Protein AF-A0A1T2XHV3-F1 (afdb_monomer_lite)

Sequence (142 aa):
MSKNKQLVIMFLISVPFSIMNFTAYLMGNMPSLLQALSSILFMIIWFVFGCMRYQKQKEYMLLSTVFWFVGALLLASGYYFNIAEISIPAVLIWPGPAYGIRYFLETPSEITLALILVMICYGCSTAGVIVGKLFAVIRKRL

Radius of gyration: 15.65 Å; chains: 1; bounding box: 36×23×55 Å

pLDDT: mean 94.68, std 4.02, range [73.69, 98.5]

Organism: NCBI:txid1324314

Secondary structure (DSSP, 8-state):
--HHHHHHHHHHHHHHHHHHHHHHHHTTPPPPHHHHHHHHHHHHHHHHHHHHTGGGHHHHHHHHHHHHHHHHHHHHHHHHTT-HHHHHHHHHHTTGGGGGGHHHH---SSHHHHHHHHHHHHHHHHHHHHHHHHHHHHHTT-

Foldseek 3Di:
DDLVVVVVVLQVLLQVLLVQQVVCLVVQHQDDPVNLVQLVVSLVVLLQVLLVCLVVNVSQLVSLCVVLVVLLVLCVCCVVVVPCVSNVVSCSRAQSSNVNVCNVVVDGSDSVSSNVSSVSSSVSNNNSSVVSVVVVVVVVVD

Structure (mmCIF, N/CA/C/O backbone):
data_AF-A0A1T2XHV3-F1
#
_entry.id   AF-A0A1T2XHV3-F1
#
loop_
_atom_site.group_PDB
_atom_site.id
_atom_site.type_symbol
_atom_site.label_atom_id
_atom_site.label_alt_id
_atom_site.label_comp_id
_atom_site.label_asym_id
_atom_site.label_entity_id
_atom_site.label_seq_id
_atom_site.pdbx_PDB_ins_code
_atom_site.Cartn_x
_atom_site.Cartn_y
_atom_site.Cartn_z
_atom_site.occupancy
_atom_site.B_iso_or_equiv
_atom_site.auth_seq_id
_atom_site.auth_comp_id
_atom_site.auth_asym_id
_atom_site.auth_atom_id
_atom_site.pdbx_PDB_model_num
ATOM 1 N N . MET A 1 1 ? -16.153 8.864 9.613 1.00 78.19 1 MET A N 1
ATOM 2 C CA . MET A 1 1 ? -15.649 9.019 8.233 1.00 78.19 1 MET A CA 1
ATOM 3 C C . MET A 1 1 ? -16.399 8.054 7.334 1.00 78.19 1 MET A C 1
ATOM 5 O O . MET A 1 1 ? -16.617 6.932 7.774 1.00 78.19 1 MET A O 1
ATOM 9 N N . SER A 1 2 ? -16.854 8.498 6.162 1.00 88.81 2 SER A N 1
ATOM 10 C CA . SER A 1 2 ? -17.517 7.628 5.183 1.00 88.81 2 SER A CA 1
ATOM 11 C C . SER A 1 2 ? -16.500 6.747 4.449 1.00 88.81 2 SER A C 1
ATOM 13 O O . SER A 1 2 ? -15.327 7.118 4.354 1.00 88.81 2 SER A O 1
ATOM 15 N N . LYS A 1 3 ? -16.961 5.618 3.892 1.00 87.19 3 LYS A N 1
ATOM 16 C CA . LYS A 1 3 ? -16.150 4.689 3.082 1.00 87.19 3 LYS A CA 1
ATOM 17 C C . LYS A 1 3 ? -15.375 5.406 1.972 1.00 87.19 3 LYS A C 1
ATOM 19 O O . LYS A 1 3 ? -14.171 5.225 1.850 1.00 87.19 3 LYS A O 1
ATOM 24 N N . ASN A 1 4 ? -16.040 6.304 1.242 1.00 90.12 4 ASN A N 1
ATOM 25 C CA . ASN A 1 4 ? -15.430 7.046 0.131 1.00 90.12 4 ASN A CA 1
ATOM 26 C C . ASN A 1 4 ? -14.269 7.929 0.598 1.00 90.12 4 ASN A C 1
ATOM 28 O O . ASN A 1 4 ? -13.206 7.918 -0.008 1.00 90.12 4 ASN A O 1
ATOM 32 N N . LYS A 1 5 ? -14.432 8.637 1.725 1.00 91.94 5 LYS A N 1
ATOM 33 C CA . LYS A 1 5 ? -13.345 9.437 2.311 1.00 91.94 5 LYS A CA 1
ATOM 34 C C . LYS A 1 5 ? -12.161 8.558 2.723 1.00 91.94 5 LYS A C 1
ATOM 36 O O . LYS A 1 5 ? -11.022 8.992 2.616 1.00 91.94 5 LYS A O 1
ATOM 41 N N . GLN A 1 6 ? -12.418 7.327 3.171 1.00 92.25 6 GLN A N 1
ATOM 42 C CA . GLN A 1 6 ? -11.358 6.379 3.513 1.00 92.25 6 GLN A CA 1
ATOM 43 C C . GLN A 1 6 ? -10.560 5.949 2.294 1.00 92.25 6 GLN A C 1
ATOM 45 O O . GLN A 1 6 ? -9.338 6.010 2.338 1.00 92.25 6 GLN A O 1
ATOM 50 N N . LEU A 1 7 ? -11.250 5.560 1.223 1.00 91.62 7 LEU A N 1
ATOM 51 C CA . LEU A 1 7 ? -10.612 5.187 -0.034 1.00 91.62 7 LEU A CA 1
ATOM 52 C C . LEU A 1 7 ? -9.779 6.343 -0.588 1.00 91.62 7 LEU A C 1
ATOM 54 O O . LEU A 1 7 ? -8.615 6.145 -0.911 1.00 91.62 7 LEU A O 1
ATOM 58 N N . VAL A 1 8 ? -10.331 7.559 -0.607 1.00 94.69 8 VAL A N 1
ATOM 59 C CA . VAL A 1 8 ? -9.595 8.755 -1.046 1.00 94.69 8 VAL A CA 1
ATOM 60 C C . VAL A 1 8 ? -8.322 8.955 -0.223 1.00 94.69 8 VAL A C 1
ATOM 62 O O . VAL A 1 8 ? -7.263 9.157 -0.800 1.00 94.69 8 VAL A O 1
ATOM 65 N N . ILE A 1 9 ? -8.383 8.836 1.108 1.00 94.25 9 ILE A N 1
ATOM 66 C CA . ILE A 1 9 ? -7.183 8.928 1.956 1.00 94.25 9 ILE A CA 1
ATOM 67 C C . ILE A 1 9 ? -6.176 7.823 1.621 1.00 94.25 9 ILE A C 1
ATOM 69 O O . ILE A 1 9 ? -4.990 8.109 1.537 1.00 94.25 9 ILE A O 1
ATOM 73 N N . MET A 1 10 ? -6.628 6.586 1.408 1.00 93.44 10 MET A N 1
ATOM 74 C CA . MET A 1 10 ? -5.747 5.466 1.051 1.00 93.44 10 MET A CA 1
ATOM 75 C C . MET A 1 10 ? -4.988 5.738 -0.255 1.00 93.44 10 MET A C 1
ATOM 77 O O . MET A 1 10 ? -3.782 5.518 -0.300 1.00 93.44 10 MET A O 1
ATOM 81 N N . PHE A 1 11 ? -5.652 6.298 -1.271 1.00 93.75 11 PHE A N 1
ATOM 82 C CA . PHE A 1 11 ? -4.986 6.733 -2.504 1.00 93.75 11 PHE A CA 1
ATOM 83 C C . PHE A 1 11 ? -4.039 7.916 -2.275 1.00 93.75 11 PHE A C 1
ATOM 85 O O . PHE A 1 11 ? -2.908 7.898 -2.756 1.00 93.75 11 PHE A O 1
ATOM 92 N N . LEU A 1 12 ? -4.474 8.935 -1.528 1.00 95.25 12 LEU A N 1
ATOM 93 C CA . LEU A 1 12 ? -3.664 10.129 -1.264 1.00 95.25 12 LEU A CA 1
ATOM 94 C C . LEU A 1 12 ? -2.392 9.816 -0.472 1.00 95.25 12 LEU A C 1
ATOM 96 O O . LEU A 1 12 ? -1.375 10.464 -0.700 1.00 95.25 12 LEU A O 1
ATOM 100 N N . ILE A 1 13 ? -2.433 8.824 0.424 1.00 94.88 13 ILE A N 1
ATOM 101 C CA . ILE A 1 13 ? -1.249 8.365 1.155 1.00 94.88 13 ILE A CA 1
ATOM 102 C C . ILE A 1 13 ? -0.197 7.830 0.184 1.00 94.88 13 ILE A C 1
ATOM 104 O O . ILE A 1 13 ? 0.973 8.081 0.420 1.00 94.88 13 ILE A O 1
ATOM 108 N N . SER A 1 14 ? -0.566 7.146 -0.902 1.00 94.94 14 SER A N 1
ATOM 109 C CA . SER A 1 14 ? 0.408 6.612 -1.865 1.00 94.94 14 SER A CA 1
ATOM 110 C C . SER A 1 14 ? 1.156 7.703 -2.630 1.00 94.94 14 SER A C 1
ATOM 112 O O . SER A 1 14 ? 2.374 7.617 -2.758 1.00 94.94 14 SER A O 1
ATOM 114 N N . VAL A 1 15 ? 0.461 8.756 -3.075 1.00 94.81 15 VAL A N 1
ATOM 115 C CA . VAL A 1 15 ? 0.984 9.777 -4.007 1.00 94.81 15 VAL A CA 1
ATOM 116 C C . VAL A 1 15 ? 2.387 10.311 -3.661 1.00 94.81 15 VAL A C 1
ATOM 118 O O . VAL A 1 15 ? 3.269 10.212 -4.516 1.00 94.81 15 VAL A O 1
ATOM 121 N N . PRO A 1 16 ? 2.657 10.865 -2.461 1.00 96.31 16 PRO A N 1
ATOM 122 C CA . PRO A 1 16 ? 3.973 11.441 -2.173 1.00 96.31 16 PRO A CA 1
ATOM 123 C C . PRO A 1 16 ? 5.091 10.390 -2.187 1.00 96.31 16 PRO A C 1
ATOM 125 O O . PRO A 1 16 ? 6.193 10.661 -2.657 1.00 96.31 16 PRO A O 1
ATOM 128 N N . PHE A 1 17 ? 4.811 9.170 -1.731 1.00 97.44 17 PHE A N 1
ATOM 129 C CA . PHE A 1 17 ? 5.802 8.094 -1.677 1.00 97.44 17 PHE A CA 1
ATOM 130 C C . P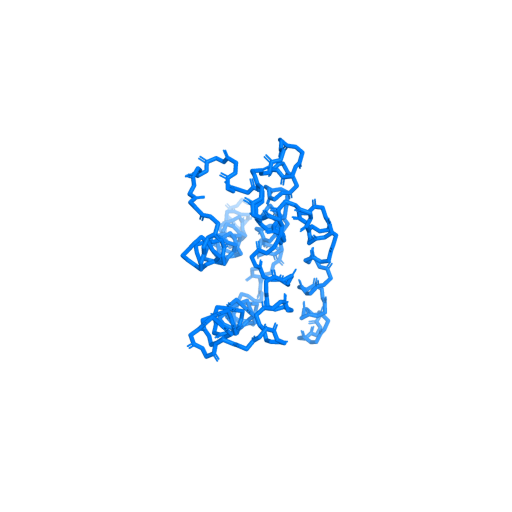HE A 1 17 ? 6.035 7.462 -3.048 1.00 97.44 17 PHE A C 1
ATOM 132 O O . PHE A 1 17 ? 7.160 7.049 -3.342 1.00 97.44 17 PHE A O 1
ATOM 139 N N . SER A 1 18 ? 5.011 7.438 -3.906 1.00 95.62 18 SER A N 1
ATOM 140 C CA . SER A 1 18 ? 5.157 7.099 -5.320 1.00 95.62 18 SER A CA 1
ATOM 141 C C . SER A 1 18 ? 6.119 8.060 -5.998 1.00 95.62 18 SER A C 1
ATOM 143 O O . SER A 1 18 ? 7.035 7.605 -6.669 1.00 95.62 18 SER A O 1
ATOM 145 N N . ILE A 1 19 ? 5.963 9.372 -5.776 1.00 94.81 19 ILE A N 1
ATOM 146 C CA . ILE A 1 19 ? 6.852 10.399 -6.341 1.00 94.81 19 ILE A CA 1
ATOM 147 C C . ILE A 1 19 ? 8.294 10.178 -5.868 1.00 94.81 19 ILE A C 1
ATOM 149 O O . ILE A 1 19 ? 9.210 10.155 -6.686 1.00 94.81 19 ILE A O 1
ATOM 153 N N . MET A 1 20 ? 8.496 9.943 -4.567 1.00 95.31 20 MET A N 1
ATOM 154 C CA . MET A 1 20 ? 9.829 9.694 -4.001 1.00 95.31 20 MET A CA 1
ATOM 155 C C . MET A 1 20 ? 10.522 8.466 -4.612 1.00 95.31 20 MET A C 1
ATOM 157 O O . MET A 1 20 ? 11.731 8.485 -4.848 1.00 95.31 20 MET A O 1
ATOM 161 N N . ASN A 1 21 ? 9.773 7.393 -4.870 1.00 95.50 21 ASN A N 1
ATOM 162 C CA . ASN A 1 21 ? 10.310 6.132 -5.388 1.00 95.50 21 ASN A CA 1
ATOM 163 C C . ASN A 1 21 ? 10.255 6.011 -6.922 1.00 95.50 21 ASN A C 1
ATOM 165 O O . ASN A 1 21 ? 10.798 5.054 -7.472 1.00 95.50 21 ASN A O 1
ATOM 169 N N . PHE A 1 22 ? 9.630 6.967 -7.613 1.00 90.19 22 PHE A N 1
ATOM 170 C CA . PHE A 1 22 ? 9.297 6.888 -9.037 1.00 90.19 22 PHE A CA 1
ATOM 171 C C . PHE A 1 22 ? 10.506 6.579 -9.921 1.00 90.19 22 PHE A C 1
ATOM 173 O O . PHE A 1 22 ? 10.467 5.664 -10.742 1.00 90.19 22 PHE A O 1
ATOM 180 N N . THR A 1 23 ? 11.595 7.322 -9.724 1.00 87.62 23 THR A N 1
ATOM 181 C CA . THR A 1 23 ? 12.810 7.212 -10.541 1.00 87.62 23 THR A CA 1
ATOM 182 C C . THR A 1 23 ? 13.512 5.874 -10.345 1.00 87.62 23 THR A C 1
ATOM 184 O O . THR A 1 23 ? 13.918 5.245 -11.319 1.00 87.62 23 THR A O 1
ATOM 187 N N . ALA A 1 24 ? 13.619 5.409 -9.098 1.00 89.06 24 ALA A N 1
ATOM 188 C CA . ALA A 1 24 ? 14.242 4.128 -8.792 1.00 89.06 24 ALA A CA 1
ATOM 189 C C . ALA A 1 24 ? 13.408 2.964 -9.336 1.00 89.06 24 ALA A C 1
ATOM 191 O O . ALA A 1 24 ? 13.969 2.009 -9.870 1.00 89.06 24 ALA A O 1
ATOM 192 N N . TYR A 1 25 ? 12.081 3.065 -9.237 1.00 85.38 25 TYR A N 1
ATOM 193 C CA . TYR A 1 25 ? 11.177 2.041 -9.740 1.00 85.38 25 TYR A CA 1
ATOM 194 C C . TYR A 1 25 ? 11.231 1.932 -11.269 1.00 85.38 25 TYR A C 1
ATOM 196 O O . TYR A 1 25 ? 11.534 0.864 -11.794 1.00 85.38 25 TYR A O 1
ATOM 204 N N . LEU A 1 26 ? 10.960 3.024 -11.997 1.00 83.94 26 LEU A N 1
ATOM 205 C CA . LEU A 1 26 ? 10.824 2.975 -13.461 1.00 83.94 26 LEU A CA 1
ATOM 206 C C . LEU A 1 26 ? 12.108 2.562 -14.173 1.00 83.94 26 LEU A C 1
ATOM 208 O O . LEU A 1 26 ? 12.054 1.925 -15.219 1.00 83.94 26 LEU A O 1
ATOM 212 N N . MET A 1 27 ? 13.254 2.934 -13.611 1.00 84.88 27 MET A N 1
ATOM 213 C CA . MET A 1 27 ? 14.556 2.587 -14.173 1.00 84.88 27 MET A CA 1
ATOM 214 C C . MET A 1 27 ? 15.066 1.227 -13.677 1.00 84.88 27 MET A C 1
ATOM 216 O O . MET A 1 27 ? 16.153 0.816 -14.068 1.00 84.88 27 MET A O 1
ATOM 220 N N . GLY A 1 28 ? 14.336 0.542 -12.786 1.00 85.25 28 GLY A N 1
ATOM 221 C CA . GLY A 1 28 ? 14.794 -0.701 -12.155 1.00 85.25 28 GLY A CA 1
ATOM 222 C C . GLY A 1 28 ? 16.055 -0.527 -11.296 1.00 85.25 28 GLY A C 1
ATOM 223 O O . GLY A 1 28 ? 16.717 -1.507 -10.940 1.00 85.25 28 GLY A O 1
ATOM 224 N N . ASN A 1 29 ? 16.396 0.712 -10.939 1.00 90.75 29 ASN A N 1
ATOM 225 C CA . ASN A 1 29 ? 17.592 1.052 -10.180 1.00 90.75 29 ASN A CA 1
ATOM 226 C C . ASN A 1 29 ? 17.454 0.624 -8.720 1.00 90.75 29 ASN A C 1
ATOM 228 O O . ASN A 1 29 ? 16.343 0.515 -8.183 1.00 90.75 29 ASN A O 1
ATOM 232 N N . MET A 1 30 ? 18.595 0.405 -8.064 1.00 94.94 30 MET A N 1
ATOM 233 C CA . MET A 1 30 ? 18.585 0.240 -6.617 1.00 94.94 30 MET A CA 1
ATOM 234 C C . MET A 1 30 ? 18.148 1.547 -5.946 1.00 94.94 30 MET A C 1
ATOM 236 O O . MET A 1 30 ? 18.688 2.605 -6.285 1.00 94.94 30 MET A O 1
ATOM 240 N N . PRO A 1 31 ? 17.177 1.502 -5.015 1.00 96.44 31 PRO A N 1
ATOM 241 C CA . PRO A 1 31 ? 16.779 2.688 -4.276 1.00 96.44 31 PRO A CA 1
ATOM 242 C C . PRO A 1 31 ? 17.936 3.254 -3.451 1.00 96.44 31 PRO A C 1
ATOM 244 O O . PRO A 1 31 ? 18.808 2.526 -2.990 1.00 96.44 31 PRO A O 1
ATOM 247 N N . SER A 1 32 ? 17.918 4.558 -3.211 1.00 97.19 32 SER A N 1
ATOM 248 C CA . SER A 1 32 ? 18.788 5.200 -2.221 1.00 97.19 32 SER A CA 1
ATOM 249 C C . SER A 1 32 ? 18.288 4.967 -0.789 1.00 97.19 32 SER A C 1
ATOM 251 O O . SER A 1 32 ? 17.118 4.643 -0.567 1.00 97.19 32 SER A O 1
ATOM 253 N N . LEU A 1 33 ? 19.139 5.244 0.206 1.00 96.88 33 LEU A N 1
ATOM 254 C CA . LEU A 1 33 ? 18.743 5.208 1.619 1.00 96.88 33 LEU A CA 1
ATOM 255 C C . LEU A 1 33 ? 17.527 6.109 1.906 1.00 96.88 33 LEU A C 1
ATOM 257 O O . LEU A 1 33 ? 16.638 5.725 2.660 1.00 96.88 33 LEU A O 1
ATOM 261 N N . LEU A 1 34 ? 17.437 7.283 1.271 1.00 97.38 34 LEU A N 1
ATOM 262 C CA . LEU A 1 34 ? 16.293 8.185 1.439 1.00 97.38 34 LEU A CA 1
ATOM 263 C C . LEU A 1 34 ? 14.982 7.553 0.943 1.00 97.38 34 LEU A C 1
ATOM 265 O O . LEU A 1 34 ? 13.944 7.680 1.592 1.00 97.38 34 LEU A O 1
ATOM 269 N N . GLN A 1 35 ? 15.024 6.841 -0.183 1.00 97.56 35 GLN A N 1
ATOM 270 C CA . GLN A 1 35 ? 13.869 6.119 -0.729 1.00 97.56 35 GLN A CA 1
ATOM 271 C C . GLN A 1 35 ? 13.475 4.924 0.148 1.00 97.56 35 GLN A C 1
ATOM 273 O O . GLN A 1 35 ? 12.284 4.663 0.352 1.00 97.56 35 GLN A O 1
ATOM 278 N N . ALA A 1 36 ? 14.463 4.245 0.731 1.00 97.94 36 ALA A N 1
ATOM 279 C CA . ALA A 1 36 ? 14.242 3.189 1.711 1.00 97.94 36 ALA A CA 1
ATOM 280 C C . ALA A 1 36 ? 13.524 3.722 2.963 1.00 97.94 36 ALA A C 1
ATOM 282 O O . ALA A 1 36 ? 12.468 3.207 3.334 1.00 97.94 36 ALA A O 1
ATOM 283 N N . LEU A 1 37 ? 14.021 4.813 3.557 1.00 98.12 37 LEU A N 1
ATOM 284 C CA . LEU A 1 37 ? 13.398 5.468 4.716 1.00 98.12 37 LEU A CA 1
ATOM 285 C C . LEU A 1 37 ? 11.988 5.995 4.403 1.00 98.12 37 LEU A C 1
ATOM 287 O O . LEU A 1 37 ? 11.075 5.833 5.211 1.00 98.12 37 LEU A O 1
ATOM 291 N N . SER A 1 38 ? 11.793 6.567 3.213 1.00 98.19 38 SER A N 1
ATOM 292 C CA . SER A 1 38 ? 10.481 6.969 2.687 1.00 98.19 38 SER A CA 1
ATOM 293 C C . SER A 1 38 ? 9.499 5.788 2.671 1.00 98.19 38 SER A C 1
ATOM 295 O O . SER A 1 38 ? 8.384 5.887 3.179 1.00 98.19 38 SER A O 1
ATOM 297 N N . SER A 1 39 ? 9.937 4.628 2.183 1.00 98.31 39 SER A N 1
ATOM 298 C CA . SER A 1 39 ? 9.103 3.422 2.117 1.00 98.31 39 SER A CA 1
ATOM 299 C C . SER A 1 39 ? 8.788 2.842 3.502 1.00 98.31 39 SER A C 1
ATOM 301 O O . SER A 1 39 ? 7.671 2.381 3.738 1.00 98.31 39 SER A O 1
ATOM 303 N N . ILE A 1 40 ? 9.726 2.925 4.454 1.00 98.44 40 ILE A N 1
ATOM 304 C CA . ILE A 1 40 ? 9.462 2.584 5.863 1.00 98.44 40 ILE A CA 1
ATOM 305 C C . ILE A 1 40 ? 8.389 3.515 6.439 1.00 98.44 40 ILE A C 1
ATOM 307 O O . ILE A 1 40 ? 7.433 3.049 7.061 1.00 98.44 40 ILE A O 1
ATOM 311 N N . LEU A 1 41 ? 8.506 4.826 6.212 1.00 98.44 41 LEU A N 1
ATOM 312 C CA . LEU A 1 41 ? 7.516 5.795 6.679 1.00 98.44 41 LEU A CA 1
ATOM 313 C C . LEU A 1 41 ? 6.128 5.521 6.079 1.00 98.44 41 LEU A C 1
ATOM 315 O O . LEU A 1 41 ? 5.136 5.559 6.807 1.00 98.44 41 LEU A O 1
ATOM 319 N N . PHE A 1 42 ? 6.049 5.174 4.793 1.00 98.38 42 PHE A N 1
ATOM 320 C CA . PHE A 1 42 ? 4.803 4.743 4.154 1.00 98.38 42 PHE A CA 1
ATOM 321 C C . PHE A 1 42 ? 4.162 3.553 4.888 1.00 98.38 42 PHE A C 1
ATOM 323 O O . PHE A 1 42 ? 2.971 3.588 5.210 1.00 98.38 42 PHE A O 1
ATOM 330 N N . MET A 1 43 ? 4.946 2.526 5.231 1.00 98.50 43 MET A N 1
ATOM 331 C CA . MET A 1 43 ? 4.466 1.366 5.996 1.00 98.50 43 MET A CA 1
ATOM 332 C C . MET A 1 43 ? 4.000 1.739 7.407 1.00 98.50 43 MET A C 1
ATOM 334 O O . MET A 1 43 ? 2.959 1.253 7.862 1.00 98.50 43 MET A O 1
ATOM 338 N N . ILE A 1 44 ? 4.722 2.637 8.084 1.00 98.44 44 ILE A N 1
ATOM 339 C CA . ILE A 1 44 ? 4.330 3.165 9.398 1.00 98.44 44 ILE A CA 1
ATOM 340 C C . ILE A 1 44 ? 2.989 3.896 9.300 1.00 98.44 44 ILE A C 1
ATOM 342 O O . ILE A 1 44 ? 2.128 3.694 10.155 1.00 98.44 44 ILE A O 1
ATOM 346 N N . ILE A 1 45 ? 2.763 4.699 8.256 1.00 98.19 45 ILE A N 1
ATOM 347 C CA . ILE A 1 45 ? 1.481 5.390 8.052 1.00 98.19 45 ILE A CA 1
ATOM 348 C C . ILE A 1 45 ? 0.341 4.380 7.903 1.00 98.19 45 ILE A C 1
ATOM 350 O O . ILE A 1 45 ? -0.697 4.539 8.547 1.00 98.19 45 ILE A O 1
ATOM 354 N N . TRP A 1 46 ? 0.526 3.316 7.119 1.00 97.94 46 TRP A N 1
ATOM 355 C CA . TRP A 1 46 ? -0.474 2.250 6.989 1.00 97.94 46 TRP A CA 1
ATOM 356 C C . TRP A 1 46 ? -0.757 1.535 8.308 1.00 97.94 46 TRP A C 1
ATOM 358 O O . TRP A 1 46 ? -1.922 1.293 8.639 1.00 97.94 46 TRP A O 1
ATOM 368 N N . PHE A 1 47 ? 0.290 1.250 9.079 1.00 98.38 47 PHE A N 1
ATOM 369 C CA . PHE A 1 47 ? 0.171 0.672 10.411 1.00 98.38 47 PHE A CA 1
ATOM 370 C C . PHE A 1 47 ? -0.609 1.593 11.362 1.00 98.38 47 PHE A C 1
ATOM 372 O O . PHE A 1 47 ? -1.604 1.175 11.955 1.00 98.38 47 PHE A O 1
ATOM 379 N N . VAL A 1 48 ? -0.231 2.871 11.462 1.00 97.75 48 VAL A N 1
ATOM 380 C CA . VAL A 1 48 ? -0.921 3.865 12.302 1.00 97.75 48 VAL A CA 1
ATOM 381 C C . VAL A 1 48 ? -2.370 4.043 11.857 1.00 97.75 48 VAL A C 1
ATOM 383 O O . VAL A 1 48 ? -3.274 4.109 12.694 1.00 97.75 48 VAL A O 1
ATOM 386 N N . PHE A 1 49 ? -2.630 4.054 10.551 1.00 96.56 49 PHE A N 1
ATOM 387 C CA . PHE A 1 49 ? -3.987 4.158 10.030 1.00 96.56 49 PHE A CA 1
ATOM 388 C C . PHE A 1 49 ? -4.845 2.950 10.428 1.00 96.56 49 PHE A C 1
ATOM 390 O O . PHE A 1 49 ? -5.997 3.131 10.833 1.00 96.56 49 PHE A O 1
ATOM 397 N N . GLY A 1 50 ? -4.275 1.741 10.407 1.00 97.06 50 GLY A N 1
ATOM 398 C CA . GLY A 1 50 ? -4.899 0.536 10.958 1.00 97.06 50 GLY A CA 1
ATOM 399 C C . GLY A 1 50 ? -5.182 0.659 12.457 1.00 97.06 50 GLY A C 1
ATOM 400 O O . GLY A 1 50 ? -6.321 0.441 12.885 1.00 97.06 50 GLY A O 1
ATOM 401 N N . CYS A 1 51 ? -4.195 1.109 13.242 1.00 97.56 51 CYS A N 1
ATOM 402 C CA . CYS A 1 51 ? -4.349 1.371 14.677 1.00 97.56 51 CYS A CA 1
ATOM 403 C C . CYS A 1 51 ? -5.524 2.309 14.952 1.00 97.56 51 CYS A C 1
ATOM 405 O O . CYS A 1 51 ? -6.359 2.002 15.794 1.00 97.56 51 CYS A O 1
ATOM 407 N N . MET A 1 52 ? -5.652 3.416 14.218 1.00 95.69 52 MET A N 1
ATOM 408 C CA . MET A 1 52 ? -6.743 4.386 14.391 1.00 95.69 52 MET A CA 1
ATOM 409 C C . MET A 1 52 ? -8.124 3.828 14.020 1.00 95.69 52 MET A C 1
ATOM 411 O O . MET A 1 52 ? -9.153 4.362 14.443 1.00 95.69 52 MET A O 1
ATOM 415 N N . ARG A 1 53 ? -8.177 2.775 13.201 1.00 95.06 53 ARG A N 1
ATOM 416 C CA . ARG A 1 53 ? -9.420 2.226 12.645 1.00 95.06 53 ARG A CA 1
ATOM 417 C C . ARG A 1 53 ? -9.920 0.979 13.369 1.00 95.06 53 ARG A C 1
ATOM 419 O O . ARG A 1 53 ? -10.951 0.439 12.969 1.00 95.06 53 ARG A O 1
ATOM 426 N N . TYR A 1 54 ? -9.295 0.584 14.480 1.00 95.00 54 TYR A N 1
ATOM 427 C CA . TYR A 1 54 ? -9.664 -0.613 15.247 1.00 95.00 54 TYR A CA 1
ATOM 428 C C . TYR A 1 54 ? -11.153 -0.670 15.654 1.00 95.00 54 TYR A C 1
ATOM 430 O O . TYR A 1 54 ? -11.775 -1.730 15.594 1.00 95.00 54 TYR A O 1
ATOM 438 N N . GLN A 1 55 ? -11.770 0.467 16.009 1.00 92.25 55 GLN A N 1
ATOM 439 C CA . GLN A 1 55 ? -13.192 0.523 16.397 1.00 92.25 55 GLN A CA 1
ATOM 440 C C . GLN A 1 55 ? -14.135 0.162 15.243 1.00 92.25 55 GLN A C 1
ATOM 442 O O . GLN A 1 55 ? -15.236 -0.336 15.464 1.00 92.25 55 GLN A O 1
ATOM 447 N N . LYS A 1 56 ? -13.689 0.386 14.003 1.00 94.12 56 LYS A N 1
ATOM 448 C CA . LYS A 1 56 ? -14.388 0.036 12.764 1.00 94.12 56 LYS A CA 1
ATOM 449 C C . LYS A 1 56 ? -13.625 -1.033 11.977 1.00 94.12 56 LYS A C 1
ATOM 451 O O . LYS A 1 56 ? -13.665 -1.042 10.749 1.00 94.12 56 LYS A O 1
ATOM 456 N N . GLN A 1 57 ? -12.949 -1.949 12.680 1.00 94.31 57 GLN A N 1
ATOM 457 C CA . GLN A 1 57 ? -12.053 -2.948 12.084 1.00 94.31 57 GLN A CA 1
ATOM 458 C C . GLN A 1 57 ? -12.673 -3.711 10.907 1.00 94.31 57 GLN A C 1
ATOM 460 O O . GLN A 1 57 ? -12.010 -3.869 9.897 1.00 94.31 57 GLN A O 1
ATOM 465 N N . LYS A 1 58 ? -13.944 -4.139 10.982 1.00 94.50 58 LYS A N 1
ATOM 466 C CA . LYS A 1 58 ? -14.582 -4.909 9.898 1.00 94.50 58 LYS A CA 1
ATOM 467 C C . LYS A 1 58 ? -14.666 -4.103 8.597 1.00 94.50 58 LYS A C 1
ATOM 469 O O . LYS A 1 58 ? -14.322 -4.607 7.537 1.00 94.50 58 LYS A O 1
ATOM 474 N N . GLU A 1 59 ? -15.102 -2.847 8.695 1.00 94.38 59 GLU A N 1
ATOM 475 C CA . GLU A 1 59 ? -15.221 -1.934 7.552 1.00 94.38 59 GLU A CA 1
ATOM 476 C C . GLU A 1 59 ? -13.840 -1.578 6.993 1.00 94.38 59 GLU A C 1
ATOM 478 O O . GLU A 1 59 ? -13.627 -1.640 5.784 1.00 94.38 59 GLU A O 1
ATOM 483 N N . TYR A 1 60 ? -12.893 -1.247 7.875 1.00 95.56 60 TYR A N 1
ATOM 484 C CA . TYR A 1 60 ? -11.534 -0.902 7.475 1.00 95.56 60 TYR A CA 1
ATOM 485 C C . TYR A 1 60 ? -10.807 -2.071 6.815 1.00 95.56 60 TYR A C 1
ATOM 487 O O . TYR A 1 60 ? -10.221 -1.881 5.755 1.00 95.56 60 TYR A O 1
ATOM 495 N N . MET A 1 61 ? -10.878 -3.264 7.408 1.00 96.25 61 MET A N 1
ATOM 496 C CA . MET A 1 61 ? -10.237 -4.460 6.872 1.00 96.25 61 MET A CA 1
ATOM 497 C C . MET A 1 61 ? -10.825 -4.844 5.525 1.00 96.25 61 MET A C 1
ATOM 499 O O . MET A 1 61 ? -10.055 -5.077 4.609 1.00 96.25 61 MET A O 1
ATOM 503 N N . LEU A 1 62 ? -12.152 -4.811 5.356 1.00 96.25 62 LEU A N 1
ATOM 504 C CA . LEU A 1 62 ? -12.762 -5.056 4.047 1.00 96.25 62 LEU A CA 1
ATOM 505 C C . LEU A 1 62 ? -12.212 -4.092 2.985 1.00 96.25 62 LEU A C 1
ATOM 507 O O . LEU A 1 62 ? -11.815 -4.528 1.909 1.00 96.25 62 LEU A O 1
ATOM 511 N N . LEU A 1 63 ? -12.152 -2.792 3.292 1.00 95.94 63 LEU A N 1
ATOM 512 C CA . LEU A 1 63 ? -11.617 -1.794 2.361 1.00 95.94 63 LEU A CA 1
ATOM 513 C C . LEU A 1 63 ? -10.118 -1.977 2.101 1.00 95.94 63 LEU A C 1
ATOM 515 O O . LEU A 1 63 ? -9.696 -1.855 0.958 1.00 95.94 63 LEU A O 1
ATOM 519 N N . SER A 1 64 ? -9.325 -2.281 3.131 1.00 96.62 64 SER A N 1
ATOM 520 C CA . SER A 1 64 ? -7.887 -2.541 3.005 1.00 96.62 64 SER A CA 1
ATOM 521 C C . SER A 1 64 ? -7.634 -3.778 2.147 1.00 96.62 64 SER A C 1
ATOM 523 O O . SER A 1 64 ? -6.914 -3.695 1.156 1.00 96.62 64 SER A O 1
ATOM 525 N N . THR A 1 65 ? -8.301 -4.896 2.442 1.00 97.38 65 THR A N 1
ATOM 526 C CA . THR A 1 65 ? -8.211 -6.129 1.654 1.00 97.38 65 THR A CA 1
ATOM 527 C C . THR A 1 65 ? -8.587 -5.878 0.200 1.00 97.38 65 THR A C 1
ATOM 529 O O . THR A 1 65 ? -7.815 -6.245 -0.675 1.00 97.38 65 THR A O 1
ATOM 532 N N . VAL A 1 66 ? -9.715 -5.212 -0.079 1.00 97.25 66 VAL A N 1
ATOM 533 C CA . VAL A 1 66 ? -10.114 -4.892 -1.461 1.00 97.25 66 VAL A CA 1
ATOM 534 C C . VAL A 1 66 ? -9.083 -3.991 -2.138 1.00 97.25 66 VAL A C 1
ATOM 536 O O . VAL A 1 66 ? -8.699 -4.268 -3.268 1.00 97.25 66 VAL A O 1
ATOM 539 N N . PHE A 1 67 ? -8.600 -2.949 -1.458 1.00 97.31 67 PHE A N 1
ATOM 540 C CA . PHE A 1 67 ? -7.602 -2.033 -2.008 1.00 97.31 67 PHE A CA 1
ATOM 541 C C . PHE A 1 67 ? -6.326 -2.771 -2.421 1.00 97.31 67 PHE A C 1
ATOM 543 O O . PHE A 1 67 ? -5.912 -2.660 -3.571 1.00 97.31 67 PHE A O 1
ATOM 550 N N . TRP A 1 68 ? -5.727 -3.556 -1.524 1.00 97.69 68 TRP A N 1
ATOM 551 C CA . TRP A 1 68 ? -4.488 -4.282 -1.815 1.00 97.69 68 TRP A CA 1
ATOM 552 C C . TRP A 1 68 ? -4.694 -5.442 -2.792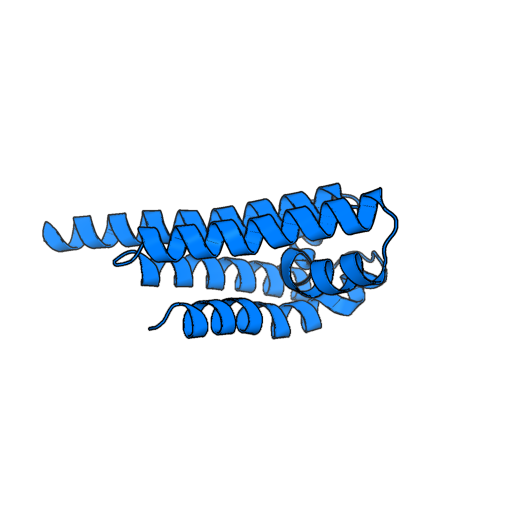 1.00 97.69 68 TRP A C 1
ATOM 554 O O . TRP A 1 68 ? -3.848 -5.665 -3.655 1.00 97.69 68 TRP A O 1
ATOM 564 N N . PHE A 1 69 ? -5.826 -6.146 -2.705 1.00 97.81 69 PHE A N 1
ATOM 565 C CA . PHE A 1 69 ? -6.159 -7.239 -3.618 1.00 97.81 69 PHE A CA 1
ATOM 566 C C . PHE A 1 69 ? -6.363 -6.746 -5.051 1.00 97.81 69 PHE A C 1
ATOM 568 O O . PHE A 1 69 ? -5.818 -7.342 -5.975 1.00 97.81 69 PHE A O 1
ATOM 575 N N . VAL A 1 70 ? -7.087 -5.638 -5.247 1.00 97.12 70 VAL A N 1
ATOM 576 C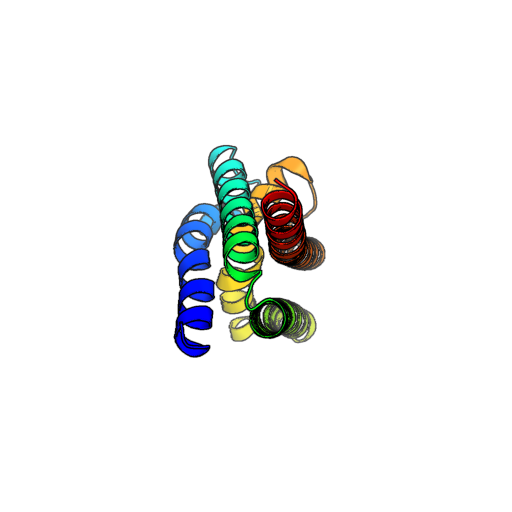 CA . VAL A 1 70 ? -7.232 -5.009 -6.570 1.00 97.12 70 VAL A CA 1
ATOM 577 C C . VAL A 1 70 ? -5.865 -4.606 -7.114 1.00 97.12 70 VAL A C 1
ATOM 579 O O . VAL A 1 70 ? -5.578 -4.888 -8.272 1.00 97.12 70 VAL A O 1
ATOM 582 N N . GLY A 1 71 ? -4.992 -4.036 -6.281 1.00 96.50 71 GLY A N 1
ATOM 583 C CA . GLY A 1 71 ? -3.615 -3.740 -6.674 1.00 96.50 71 GLY A CA 1
ATOM 584 C C . GLY A 1 71 ? -2.852 -4.974 -7.155 1.00 96.50 71 GLY A C 1
ATOM 585 O O . GLY A 1 71 ? -2.312 -4.969 -8.257 1.00 96.50 71 GLY A O 1
ATOM 586 N N . ALA A 1 72 ? -2.860 -6.056 -6.372 1.00 97.19 72 ALA A N 1
ATOM 587 C CA . ALA A 1 72 ? -2.225 -7.319 -6.751 1.00 97.19 72 ALA A CA 1
ATOM 588 C C . ALA A 1 72 ? -2.808 -7.908 -8.047 1.00 97.19 72 ALA A C 1
ATOM 590 O O . ALA A 1 72 ? -2.056 -8.371 -8.905 1.00 97.19 72 ALA A O 1
ATOM 591 N N . LEU A 1 73 ? -4.132 -7.855 -8.217 1.00 97.25 73 LEU A N 1
ATOM 592 C CA . LEU A 1 73 ? -4.819 -8.348 -9.409 1.00 97.25 73 LEU A CA 1
ATOM 593 C C . LEU A 1 73 ? -4.452 -7.531 -10.657 1.00 97.25 73 LEU A C 1
ATOM 595 O O . LEU A 1 73 ? -4.175 -8.110 -11.707 1.00 97.25 73 LEU A O 1
ATOM 599 N N . LEU A 1 74 ? -4.424 -6.199 -10.553 1.00 96.69 74 LEU A N 1
ATOM 600 C CA . LEU A 1 74 ? -4.040 -5.312 -11.655 1.00 96.69 74 LEU A CA 1
ATOM 601 C C . LEU A 1 74 ? -2.561 -5.475 -12.019 1.00 96.69 74 LEU A C 1
ATOM 603 O O . LEU A 1 74 ? -2.228 -5.511 -13.199 1.00 96.69 74 LEU A O 1
ATOM 607 N N . LEU A 1 75 ? -1.680 -5.649 -11.030 1.00 95.25 75 LEU A N 1
ATOM 608 C CA . LEU A 1 75 ? -0.269 -5.959 -11.275 1.00 95.25 75 LEU A CA 1
ATOM 609 C C . LEU A 1 75 ? -0.103 -7.287 -12.017 1.00 95.25 75 LEU A C 1
ATOM 611 O O . LEU A 1 75 ? 0.589 -7.338 -13.030 1.00 95.25 75 LEU A O 1
ATOM 615 N N . ALA A 1 76 ? -0.747 -8.352 -11.530 1.00 95.31 76 ALA A N 1
ATOM 616 C CA . ALA A 1 76 ? -0.657 -9.672 -12.143 1.00 95.31 76 ALA A CA 1
ATOM 617 C C . ALA A 1 76 ? -1.227 -9.662 -13.567 1.00 95.31 76 ALA A C 1
ATOM 619 O O . ALA A 1 76 ? -0.560 -10.104 -14.496 1.00 95.31 76 ALA A O 1
ATOM 620 N N . SER A 1 77 ? -2.429 -9.117 -13.762 1.00 95.31 77 SER A N 1
ATOM 621 C CA . SER A 1 77 ? -3.046 -9.028 -15.091 1.00 95.31 77 SER A CA 1
ATOM 622 C C . SER A 1 77 ? -2.234 -8.153 -16.050 1.00 95.31 77 SER A C 1
ATOM 624 O O . SER A 1 77 ? -1.930 -8.597 -17.154 1.00 95.31 77 SER A O 1
ATOM 626 N N . GLY A 1 78 ? -1.807 -6.961 -15.628 1.00 95.19 78 GLY A N 1
ATOM 627 C CA . GLY A 1 78 ? -0.969 -6.083 -16.446 1.00 95.19 78 GLY A CA 1
ATOM 628 C C . GLY A 1 78 ? 0.346 -6.746 -16.869 1.00 95.19 78 GLY A C 1
ATOM 629 O O . GLY A 1 78 ? 0.773 -6.571 -18.007 1.00 95.19 78 GLY A O 1
ATOM 630 N N . TYR A 1 79 ? 0.949 -7.552 -15.990 1.00 93.00 79 TYR A N 1
ATOM 631 C CA . TYR A 1 79 ? 2.158 -8.319 -16.291 1.00 93.00 79 TYR A CA 1
ATOM 632 C C . TYR A 1 79 ? 1.890 -9.494 -17.247 1.00 93.00 79 TYR A C 1
ATOM 634 O O . TYR A 1 79 ? 2.495 -9.565 -18.311 1.00 93.00 79 TYR A O 1
ATOM 642 N N . TYR A 1 80 ? 0.960 -10.397 -16.917 1.00 95.50 80 TYR A N 1
ATOM 643 C CA . TYR A 1 80 ? 0.728 -11.620 -17.703 1.00 95.50 80 TYR A CA 1
ATOM 644 C C . TYR A 1 80 ? 0.098 -11.364 -19.075 1.00 95.50 80 TYR A C 1
ATOM 646 O O . TYR A 1 80 ? 0.352 -12.119 -20.011 1.00 95.50 80 TYR A O 1
ATOM 654 N N . PHE A 1 81 ? -0.705 -10.308 -19.210 1.00 96.25 81 PHE A N 1
ATOM 655 C CA . PHE A 1 81 ? -1.309 -9.922 -20.487 1.00 96.25 81 PHE A CA 1
ATOM 656 C C . PHE A 1 81 ? -0.500 -8.855 -21.240 1.00 96.25 81 PHE A C 1
ATOM 658 O O . PHE A 1 81 ? -0.919 -8.446 -22.319 1.00 96.25 81 PHE A O 1
ATOM 665 N N . ASN A 1 82 ? 0.649 -8.413 -20.707 1.00 93.25 82 ASN A N 1
ATOM 666 C CA . ASN A 1 82 ? 1.492 -7.354 -21.280 1.00 93.25 82 ASN A CA 1
ATOM 667 C C . ASN A 1 82 ? 0.733 -6.039 -21.571 1.00 93.25 82 ASN A C 1
ATOM 669 O O . ASN A 1 82 ? 0.919 -5.423 -22.618 1.00 93.25 82 ASN A O 1
ATOM 673 N N . ILE A 1 83 ? -0.121 -5.598 -20.639 1.00 94.94 83 ILE A N 1
ATOM 674 C CA . ILE A 1 83 ? -0.933 -4.376 -20.777 1.00 94.94 83 ILE A CA 1
ATOM 675 C C . ILE A 1 83 ? -0.305 -3.258 -19.939 1.00 94.94 83 ILE A C 1
ATOM 677 O O . ILE A 1 83 ? -0.545 -3.151 -18.729 1.00 94.94 83 ILE A O 1
ATOM 681 N N . ALA A 1 84 ? 0.515 -2.422 -20.580 1.00 89.75 84 ALA A N 1
ATOM 682 C CA . ALA A 1 84 ? 1.259 -1.341 -19.929 1.00 89.75 84 ALA A CA 1
ATOM 683 C C . ALA A 1 84 ? 0.338 -0.300 -19.266 1.00 89.75 84 ALA A C 1
ATOM 685 O O . ALA A 1 84 ? 0.627 0.201 -18.178 1.00 89.75 84 ALA A O 1
ATOM 686 N N . GLU A 1 85 ? -0.810 -0.025 -19.884 1.00 93.06 85 GLU A N 1
ATOM 687 C CA . GLU A 1 85 ? -1.827 0.917 -19.413 1.00 93.06 85 GLU A CA 1
ATOM 688 C C . GLU A 1 85 ? -2.447 0.493 -18.077 1.00 93.06 85 GLU A C 1
ATOM 690 O O . GLU A 1 85 ? -2.976 1.332 -17.349 1.00 93.06 85 GLU A O 1
ATOM 695 N N . ILE A 1 86 ? -2.370 -0.797 -17.735 1.00 92.81 86 ILE A N 1
ATOM 696 C CA . ILE A 1 86 ? -2.834 -1.339 -16.455 1.00 92.81 86 ILE A CA 1
ATOM 697 C C . ILE A 1 86 ? -1.672 -1.445 -15.469 1.00 92.81 86 ILE A C 1
ATOM 699 O O . ILE A 1 86 ? -1.806 -1.044 -14.308 1.00 92.81 86 ILE A O 1
ATOM 703 N N . SER A 1 87 ? -0.527 -1.971 -15.913 1.00 88.75 87 SER A N 1
ATOM 704 C CA . SER A 1 87 ? 0.604 -2.235 -15.023 1.00 88.75 87 SER A CA 1
ATOM 705 C C . SER A 1 87 ? 1.223 -0.948 -14.475 1.00 88.75 87 SER A C 1
ATOM 707 O O . SER A 1 87 ? 1.495 -0.888 -13.276 1.00 88.75 87 SER A O 1
ATOM 709 N N . ILE A 1 88 ? 1.370 0.106 -15.287 1.00 90.44 88 ILE A N 1
ATOM 710 C CA . ILE A 1 88 ? 1.995 1.367 -14.855 1.00 90.44 88 ILE A CA 1
ATOM 711 C C . ILE A 1 88 ? 1.179 2.049 -13.742 1.00 90.44 8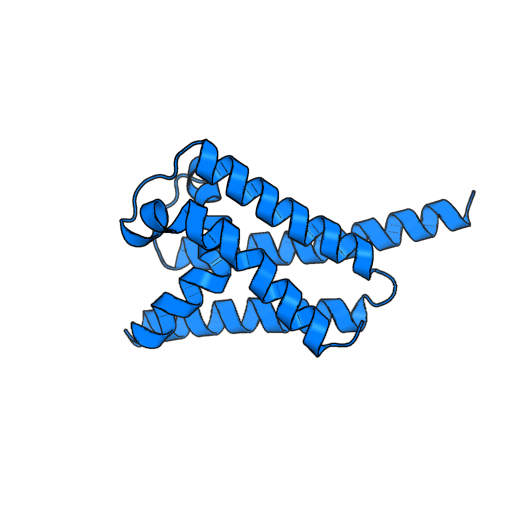8 ILE A C 1
ATOM 713 O O . ILE A 1 88 ? 1.743 2.302 -12.674 1.00 90.44 88 ILE A O 1
ATOM 717 N N . PRO A 1 89 ? -0.135 2.319 -13.891 1.00 92.12 89 PRO A N 1
ATOM 718 C CA . PRO A 1 89 ? -0.914 2.899 -12.798 1.00 92.12 89 PRO A CA 1
ATOM 719 C C . PRO A 1 89 ? -0.945 2.006 -11.558 1.00 92.12 89 PRO A C 1
ATOM 721 O O . PRO A 1 89 ? -0.859 2.511 -10.436 1.00 92.12 89 PRO A O 1
ATOM 724 N N . ALA A 1 90 ? -1.029 0.684 -11.744 1.00 93.88 90 ALA A N 1
ATOM 725 C CA . ALA A 1 90 ? -1.060 -0.247 -10.625 1.00 93.88 90 ALA A CA 1
ATOM 726 C C . ALA A 1 90 ? 0.226 -0.172 -9.798 1.00 93.88 90 ALA A C 1
ATOM 728 O O . ALA A 1 90 ? 0.208 -0.021 -8.576 1.00 93.88 90 ALA A O 1
ATOM 729 N N . VAL A 1 91 ? 1.361 -0.182 -10.478 1.00 92.94 91 VAL A N 1
ATOM 730 C CA . VAL A 1 91 ? 2.663 0.019 -9.861 1.00 92.94 91 VAL A CA 1
ATOM 731 C C . VAL A 1 91 ? 2.716 1.315 -9.067 1.00 92.94 91 VAL A C 1
ATOM 733 O O . VAL A 1 91 ? 3.144 1.312 -7.914 1.00 92.94 91 VAL A O 1
ATOM 736 N N . LEU A 1 92 ? 2.289 2.423 -9.669 1.00 93.44 92 LEU A N 1
ATOM 737 C CA . LEU A 1 92 ? 2.432 3.736 -9.052 1.00 93.44 92 LEU A CA 1
ATOM 738 C C . LEU A 1 92 ? 1.603 3.868 -7.782 1.00 93.44 92 LEU A C 1
ATOM 740 O O . LEU A 1 92 ? 2.006 4.589 -6.880 1.00 93.44 92 LEU A O 1
ATOM 744 N N . ILE A 1 93 ? 0.470 3.182 -7.689 1.00 95.38 93 ILE A N 1
ATOM 745 C CA . ILE A 1 93 ? -0.433 3.305 -6.544 1.00 95.38 93 ILE A CA 1
ATOM 746 C C . ILE A 1 93 ? -0.058 2.340 -5.417 1.00 95.38 93 ILE A C 1
ATOM 748 O O . ILE A 1 93 ? -0.138 2.718 -4.245 1.00 95.38 93 ILE A O 1
ATOM 752 N N . TRP A 1 94 ? 0.322 1.104 -5.751 1.00 96.31 94 TRP A N 1
ATOM 753 C CA . TRP A 1 94 ? 0.426 0.022 -4.770 1.00 96.31 94 TRP A CA 1
ATOM 754 C C . TRP A 1 94 ? 1.876 -0.302 -4.367 1.00 96.31 94 TRP A C 1
ATOM 756 O O . TRP A 1 94 ? 2.255 0.044 -3.248 1.00 96.31 94 TRP A O 1
ATOM 766 N N . PRO A 1 95 ? 2.714 -0.941 -5.207 1.00 96.38 95 PRO A N 1
ATOM 767 C CA . PRO A 1 95 ? 4.071 -1.323 -4.821 1.00 96.38 95 PRO A CA 1
ATOM 768 C C . PRO A 1 95 ? 5.079 -0.172 -4.932 1.00 96.38 95 PRO A C 1
ATOM 770 O O . PRO A 1 95 ? 6.064 -0.166 -4.200 1.00 96.38 95 PRO A O 1
ATOM 773 N N . GLY A 1 96 ? 4.849 0.812 -5.804 1.00 96.25 96 GLY A N 1
ATOM 774 C CA . GLY A 1 96 ? 5.739 1.952 -6.045 1.00 96.25 96 GLY A CA 1
ATOM 775 C C . GLY A 1 96 ? 6.095 2.733 -4.775 1.00 96.25 96 GLY A C 1
ATOM 776 O O . GLY A 1 96 ? 7.283 2.877 -4.490 1.00 96.25 96 GLY A O 1
ATOM 777 N N . PRO A 1 97 ? 5.117 3.159 -3.951 1.00 97.62 97 PRO A N 1
ATOM 778 C CA . PRO A 1 97 ? 5.360 3.780 -2.646 1.00 97.62 97 PRO A CA 1
ATOM 779 C C . PRO A 1 97 ? 6.305 3.016 -1.716 1.00 97.62 97 PRO A C 1
ATOM 781 O O . PRO A 1 97 ? 6.985 3.626 -0.894 1.00 97.62 97 PRO A O 1
ATOM 784 N N . ALA A 1 98 ? 6.321 1.688 -1.830 1.00 97.81 98 ALA A N 1
ATOM 785 C CA . ALA A 1 98 ? 7.082 0.787 -0.977 1.00 97.81 98 ALA A CA 1
ATOM 786 C C . ALA A 1 98 ? 8.368 0.268 -1.642 1.00 97.81 98 ALA A C 1
ATOM 788 O O . ALA A 1 98 ? 9.095 -0.519 -1.034 1.00 97.81 98 ALA A O 1
ATOM 789 N N . TYR A 1 99 ? 8.669 0.683 -2.876 1.00 97.50 99 TYR A N 1
ATOM 790 C CA . TYR A 1 99 ? 9.770 0.124 -3.661 1.00 97.50 99 TYR A CA 1
ATOM 791 C C . TYR A 1 99 ? 11.144 0.306 -3.006 1.00 97.50 99 TYR A C 1
ATOM 793 O O . TYR A 1 99 ? 12.015 -0.548 -3.158 1.00 97.50 99 TYR A O 1
ATOM 801 N N . GLY A 1 100 ? 11.325 1.349 -2.195 1.00 97.31 100 GLY A N 1
ATOM 802 C CA . GLY A 1 100 ? 12.547 1.585 -1.433 1.00 97.31 100 GLY A CA 1
ATOM 803 C C . GLY A 1 100 ? 12.943 0.440 -0.500 1.00 97.31 100 GLY A C 1
ATOM 804 O O . GLY A 1 100 ? 14.120 0.304 -0.184 1.00 97.31 100 GLY A O 1
ATOM 805 N N . ILE A 1 101 ? 12.011 -0.436 -0.114 1.00 97.56 101 ILE A N 1
ATOM 806 C CA . ILE A 1 101 ? 12.313 -1.638 0.680 1.00 97.56 101 ILE A CA 1
ATOM 807 C C . ILE A 1 101 ? 13.217 -2.623 -0.066 1.00 97.56 101 ILE A C 1
ATOM 809 O O . ILE A 1 101 ? 13.943 -3.386 0.572 1.00 97.56 101 ILE A O 1
ATOM 813 N N . ARG A 1 102 ? 13.261 -2.558 -1.404 1.00 96.81 102 ARG A N 1
ATOM 814 C CA . ARG A 1 102 ? 14.232 -3.306 -2.212 1.00 96.81 102 ARG A CA 1
ATOM 815 C C . ARG A 1 102 ? 15.677 -3.065 -1.761 1.00 96.81 102 ARG A C 1
ATOM 817 O O . ARG A 1 102 ? 16.476 -3.987 -1.860 1.00 96.81 102 ARG A O 1
ATOM 824 N N . TYR A 1 103 ? 15.985 -1.886 -1.208 1.00 96.56 103 TYR A N 1
ATOM 825 C CA . TYR A 1 103 ? 17.290 -1.577 -0.612 1.00 96.56 103 TYR A CA 1
ATOM 826 C C . TYR A 1 103 ? 17.740 -2.621 0.423 1.00 96.56 103 TYR A C 1
ATOM 828 O O . TYR A 1 103 ? 18.922 -2.919 0.504 1.00 96.56 103 TYR A O 1
ATOM 836 N N . PHE A 1 104 ? 16.806 -3.189 1.193 1.00 96.44 104 PHE A N 1
ATOM 837 C CA . PHE A 1 104 ? 17.102 -4.185 2.229 1.00 96.44 104 PHE A CA 1
ATOM 838 C C . PHE A 1 104 ? 16.924 -5.628 1.752 1.00 96.44 104 PHE A C 1
ATOM 840 O O . PHE A 1 104 ? 17.561 -6.530 2.283 1.00 96.44 104 PHE A O 1
ATOM 847 N N . LEU A 1 105 ? 16.008 -5.861 0.806 1.00 94.19 105 LEU A N 1
ATOM 848 C CA . LEU A 1 105 ? 15.685 -7.210 0.330 1.00 94.19 105 LEU A CA 1
ATOM 849 C C . LEU A 1 105 ? 16.628 -7.706 -0.769 1.00 94.19 105 LEU A C 1
ATOM 851 O O . LEU A 1 105 ? 16.622 -8.897 -1.068 1.00 94.19 105 LEU A O 1
ATOM 855 N N . GLU A 1 106 ? 17.341 -6.794 -1.436 1.00 90.62 106 GLU A N 1
ATOM 856 C CA . GLU A 1 106 ? 18.257 -7.070 -2.555 1.00 90.62 106 GLU A CA 1
ATOM 857 C C . GLU A 1 106 ? 17.647 -7.928 -3.684 1.00 90.62 106 GLU A C 1
ATOM 859 O O . GLU A 1 106 ? 18.335 -8.537 -4.498 1.00 90.62 106 GLU A O 1
ATOM 864 N N . THR A 1 107 ? 16.318 -7.957 -3.769 1.00 90.94 107 THR A N 1
ATOM 865 C CA . THR A 1 107 ? 15.578 -8.777 -4.731 1.00 90.94 107 THR A CA 1
ATOM 866 C C . THR A 1 107 ? 15.555 -8.097 -6.109 1.00 90.94 107 THR A C 1
ATOM 868 O O . THR A 1 107 ? 15.512 -6.859 -6.178 1.00 90.94 107 THR A O 1
ATOM 871 N N . PRO A 1 108 ? 15.553 -8.851 -7.225 1.00 91.88 108 PRO A N 1
ATOM 872 C CA . PRO A 1 108 ? 15.366 -8.291 -8.564 1.00 91.88 108 PRO A CA 1
ATOM 873 C C . PRO A 1 108 ? 14.083 -7.459 -8.700 1.00 91.88 108 PRO A C 1
ATOM 875 O O . PRO A 1 108 ? 13.072 -7.727 -8.047 1.00 91.88 108 PRO A O 1
ATOM 878 N N . SER A 1 109 ? 14.126 -6.437 -9.562 1.00 90.31 109 SER A N 1
ATOM 879 C CA . SER A 1 109 ? 12.999 -5.526 -9.812 1.00 90.31 109 SER A CA 1
ATOM 880 C C . SER A 1 109 ? 11.952 -6.154 -10.740 1.00 90.31 109 SER A C 1
ATOM 882 O O . SER A 1 109 ? 11.745 -5.704 -11.864 1.00 90.31 109 SER A O 1
ATOM 884 N N . GLU A 1 110 ? 11.292 -7.202 -10.259 1.00 91.62 110 GLU A N 1
ATOM 885 C CA . GLU A 1 110 ? 10.331 -8.000 -11.023 1.00 91.62 110 GLU A CA 1
ATOM 886 C C . GLU A 1 110 ? 8.954 -8.051 -10.345 1.00 91.62 110 GLU A C 1
ATOM 888 O O . GLU A 1 110 ? 8.759 -7.566 -9.225 1.00 91.62 110 GLU A O 1
ATOM 893 N N . ILE A 1 111 ? 7.978 -8.674 -11.015 1.00 93.38 111 ILE A N 1
ATOM 894 C CA . ILE A 1 111 ? 6.603 -8.815 -10.513 1.00 93.38 11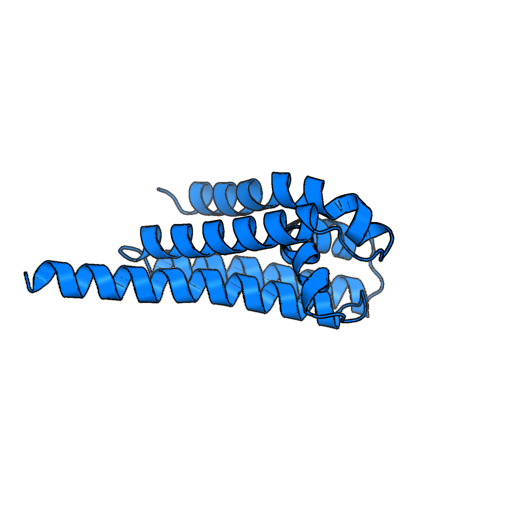1 ILE A CA 1
ATOM 895 C C . ILE A 1 111 ? 6.547 -9.458 -9.121 1.00 93.38 111 ILE A C 1
ATOM 897 O O . ILE A 1 111 ? 5.748 -9.048 -8.280 1.00 93.38 111 ILE A O 1
ATOM 901 N N . THR A 1 112 ? 7.443 -10.405 -8.839 1.00 94.81 112 THR A N 1
ATOM 902 C CA . THR A 1 112 ? 7.555 -11.062 -7.532 1.00 94.81 112 THR A CA 1
ATOM 903 C C . THR A 1 112 ? 7.824 -10.051 -6.420 1.00 94.81 112 THR A C 1
ATOM 905 O O . THR A 1 112 ? 7.134 -10.068 -5.401 1.00 94.81 112 THR A O 1
ATOM 908 N N . LEU A 1 113 ? 8.759 -9.115 -6.628 1.00 95.69 113 LEU A N 1
ATOM 909 C CA . LEU A 1 113 ? 9.029 -8.044 -5.669 1.00 95.69 113 LEU A CA 1
ATOM 910 C C . LEU A 1 113 ? 7.791 -7.160 -5.483 1.00 95.69 113 LEU A C 1
ATOM 912 O O . LEU A 1 113 ? 7.412 -6.876 -4.350 1.00 95.69 113 LEU A O 1
ATOM 916 N N . ALA A 1 114 ? 7.127 -6.760 -6.569 1.00 95.81 114 ALA A N 1
ATOM 917 C CA . ALA A 1 114 ? 5.929 -5.925 -6.487 1.00 95.81 114 ALA A CA 1
ATOM 918 C C . ALA A 1 114 ? 4.820 -6.579 -5.638 1.00 95.81 114 ALA A C 1
ATOM 920 O O . ALA A 1 114 ? 4.222 -5.923 -4.782 1.00 95.81 114 ALA A O 1
ATOM 921 N N . LEU A 1 115 ? 4.588 -7.882 -5.817 1.00 96.69 115 LEU A N 1
ATOM 922 C CA . LEU A 1 115 ? 3.620 -8.641 -5.023 1.00 96.69 115 LEU A CA 1
ATOM 923 C C . LEU A 1 115 ? 4.046 -8.771 -3.554 1.00 96.69 115 LEU A C 1
ATOM 925 O O . LEU A 1 115 ? 3.213 -8.590 -2.665 1.00 96.69 115 LEU A O 1
ATOM 929 N N . ILE A 1 116 ? 5.333 -9.012 -3.281 1.00 96.94 116 ILE A N 1
ATOM 930 C CA . ILE A 1 116 ? 5.872 -9.031 -1.912 1.00 96.94 116 ILE A CA 1
ATOM 931 C C . ILE A 1 116 ? 5.613 -7.690 -1.216 1.00 96.94 116 ILE A C 1
ATOM 933 O O . ILE A 1 116 ? 5.122 -7.669 -0.089 1.00 96.94 116 ILE A O 1
ATOM 937 N N . LEU A 1 117 ? 5.878 -6.565 -1.884 1.00 97.62 117 LEU A N 1
ATOM 938 C CA . LEU A 1 117 ? 5.670 -5.232 -1.313 1.00 97.62 117 LEU A CA 1
ATOM 939 C C . LEU A 1 117 ? 4.197 -4.958 -0.990 1.00 97.62 117 LEU A C 1
ATOM 941 O O . LEU A 1 117 ? 3.896 -4.430 0.084 1.00 97.62 117 LEU A O 1
ATOM 945 N N . VAL A 1 118 ? 3.278 -5.364 -1.873 1.00 97.69 118 VAL A N 1
ATOM 946 C CA . VAL A 1 118 ? 1.830 -5.305 -1.613 1.00 97.69 118 VAL A CA 1
ATOM 947 C C . VAL A 1 118 ? 1.468 -6.113 -0.365 1.00 97.69 118 VAL A C 1
ATOM 949 O O . VAL A 1 118 ? 0.754 -5.612 0.508 1.00 97.69 118 VAL A O 1
ATOM 952 N N . MET A 1 119 ? 2.001 -7.330 -0.239 1.00 97.94 119 MET A N 1
ATOM 953 C CA . MET A 1 119 ? 1.756 -8.192 0.919 1.00 97.94 119 MET A CA 1
ATOM 954 C C . MET A 1 119 ? 2.317 -7.604 2.215 1.00 97.94 119 MET A C 1
ATOM 956 O O . MET A 1 119 ? 1.629 -7.639 3.237 1.00 97.94 119 MET A O 1
ATOM 960 N N . ILE A 1 120 ? 3.518 -7.016 2.186 1.00 98.00 120 ILE A N 1
ATOM 961 C CA . ILE A 1 120 ? 4.105 -6.345 3.354 1.00 98.00 120 ILE A CA 1
ATOM 962 C C . ILE A 1 120 ? 3.216 -5.175 3.787 1.00 98.00 120 ILE A C 1
ATOM 964 O O . ILE A 1 120 ? 2.861 -5.081 4.962 1.00 98.00 120 ILE A O 1
ATOM 968 N N . CYS A 1 121 ? 2.788 -4.315 2.858 1.00 98.12 121 CYS A N 1
ATOM 969 C CA . CYS A 1 121 ? 1.960 -3.155 3.198 1.00 98.12 121 CYS A CA 1
ATOM 970 C C . CYS A 1 121 ? 0.574 -3.556 3.730 1.00 98.12 121 CYS A C 1
ATOM 972 O O . CYS A 1 121 ? 0.090 -2.978 4.712 1.00 98.12 121 CYS A O 1
ATOM 974 N N . TYR A 1 122 ? -0.046 -4.585 3.143 1.00 98.31 122 TYR A N 1
ATOM 975 C CA . TYR A 1 122 ? -1.275 -5.174 3.678 1.00 98.31 122 TYR A CA 1
ATOM 976 C C . TYR A 1 122 ? -1.064 -5.760 5.084 1.00 98.31 122 TYR A C 1
ATOM 978 O O . TYR A 1 122 ? -1.891 -5.555 5.983 1.00 98.31 122 TYR A O 1
ATOM 986 N N . GLY A 1 123 ? 0.070 -6.430 5.299 1.00 98.25 123 GLY A N 1
ATOM 987 C CA . GLY A 1 123 ? 0.503 -6.929 6.601 1.00 98.25 123 GLY A CA 1
ATOM 988 C C . GLY A 1 123 ? 0.614 -5.809 7.636 1.00 98.25 123 GLY A C 1
ATOM 989 O O . GLY A 1 123 ? 0.023 -5.920 8.710 1.00 98.25 123 GLY A O 1
ATOM 990 N N . CYS A 1 124 ? 1.266 -4.692 7.299 1.00 98.19 124 CYS A N 1
ATOM 991 C CA . CYS A 1 124 ? 1.367 -3.510 8.162 1.00 98.19 124 CYS A CA 1
ATOM 992 C C . CYS A 1 124 ? -0.011 -2.935 8.524 1.00 98.19 124 CYS A C 1
ATOM 994 O O . CYS A 1 124 ? -0.281 -2.670 9.697 1.00 98.19 124 CYS A O 1
ATOM 996 N N . SER A 1 125 ? -0.906 -2.791 7.541 1.00 97.25 125 SER A N 1
ATOM 997 C CA . SER A 1 125 ? -2.285 -2.328 7.760 1.00 97.25 125 SER A CA 1
ATOM 998 C C . SER A 1 125 ? -3.047 -3.237 8.737 1.00 97.25 125 SER A C 1
ATOM 1000 O O . SER A 1 125 ? -3.686 -2.755 9.678 1.00 97.25 125 SER A O 1
ATOM 1002 N N . THR A 1 126 ? -2.927 -4.554 8.560 1.00 98.06 126 THR A N 1
ATOM 1003 C CA . THR A 1 126 ? -3.574 -5.562 9.414 1.00 98.06 126 THR A CA 1
ATOM 1004 C C . THR A 1 126 ? -2.987 -5.577 10.825 1.00 98.06 126 THR A C 1
ATOM 1006 O O . THR A 1 126 ? -3.731 -5.566 11.810 1.00 98.06 126 THR A O 1
ATOM 1009 N N . ALA A 1 127 ? -1.658 -5.548 10.940 1.00 98.31 127 ALA A N 1
ATOM 1010 C CA . ALA A 1 127 ? -0.951 -5.497 12.215 1.00 98.31 127 ALA A CA 1
ATOM 1011 C C . ALA A 1 127 ? -1.362 -4.265 13.030 1.00 98.31 127 ALA A C 1
ATOM 1013 O O . ALA A 1 127 ? -1.617 -4.380 14.230 1.00 98.31 127 ALA A O 1
ATOM 1014 N N . GLY A 1 128 ? -1.529 -3.115 12.371 1.00 98.19 128 GLY A N 1
ATOM 1015 C CA . GLY A 1 128 ? -2.031 -1.898 13.001 1.00 98.19 128 GLY A CA 1
ATOM 1016 C C . GLY A 1 128 ? -3.392 -2.097 13.669 1.00 98.19 128 GLY A C 1
ATOM 1017 O O . GLY A 1 128 ? -3.582 -1.755 14.835 1.00 98.19 128 GLY A O 1
ATOM 1018 N N . VAL A 1 129 ? -4.346 -2.723 12.976 1.00 97.94 129 VAL A N 1
ATOM 1019 C CA . VAL A 1 129 ? -5.675 -3.009 13.549 1.00 97.94 129 VAL A CA 1
ATOM 1020 C C . VAL A 1 129 ? -5.577 -3.908 14.784 1.00 97.94 129 VAL A C 1
ATOM 1022 O O . VAL A 1 129 ? -6.234 -3.635 15.795 1.00 97.94 129 VAL A O 1
ATOM 1025 N N . ILE A 1 130 ? -4.754 -4.960 14.720 1.00 98.00 130 ILE A N 1
ATOM 1026 C CA . ILE A 1 130 ? -4.542 -5.897 15.834 1.00 98.00 130 ILE A CA 1
ATOM 1027 C C . ILE A 1 130 ? -3.976 -5.154 17.047 1.00 98.00 130 ILE A C 1
ATOM 1029 O O . ILE A 1 130 ? -4.524 -5.257 18.147 1.00 98.00 130 ILE A O 1
ATOM 1033 N N . VAL A 1 131 ? -2.928 -4.358 16.844 1.00 97.81 131 VAL A N 1
ATOM 1034 C CA . VAL A 1 131 ? -2.277 -3.583 17.906 1.00 97.81 131 VAL A CA 1
ATOM 1035 C C . VAL A 1 131 ? -3.226 -2.538 18.497 1.00 97.81 131 VAL A C 1
ATOM 1037 O O . VAL A 1 131 ? -3.355 -2.445 19.719 1.00 97.81 131 VAL A O 1
ATOM 1040 N N . GLY A 1 132 ? -3.973 -1.811 17.662 1.00 97.31 132 GLY A N 1
ATOM 1041 C CA . GLY A 1 132 ? -4.986 -0.856 18.124 1.00 97.31 132 GLY A CA 1
ATOM 1042 C C . GLY A 1 132 ? -6.058 -1.511 19.001 1.00 97.31 132 GLY A C 1
ATOM 1043 O O . GLY A 1 132 ? -6.452 -0.960 20.033 1.00 97.31 132 GLY A O 1
ATOM 1044 N N . LYS A 1 133 ? -6.484 -2.730 18.650 1.00 96.50 133 LYS A N 1
ATOM 1045 C CA . LYS A 1 133 ? -7.410 -3.521 19.470 1.00 96.50 133 LYS A CA 1
ATOM 1046 C C . LYS A 1 133 ? -6.786 -3.929 20.808 1.00 96.50 133 LYS A C 1
ATOM 1048 O O . LYS A 1 133 ? -7.459 -3.814 21.831 1.00 96.50 133 LYS A O 1
ATOM 1053 N N . LEU A 1 134 ? -5.531 -4.383 20.818 1.00 96.88 134 LEU A N 1
ATOM 1054 C CA . LEU A 1 134 ? -4.824 -4.768 22.047 1.00 96.88 134 LEU A CA 1
ATOM 1055 C C . LEU A 1 134 ? -4.717 -3.593 23.026 1.00 96.88 134 LEU A C 1
ATOM 1057 O O . LEU A 1 134 ? -5.111 -3.732 24.185 1.00 96.88 134 LEU A O 1
ATOM 1061 N N . PHE A 1 135 ? -4.297 -2.416 22.556 1.00 95.50 135 PHE A N 1
ATOM 1062 C CA . PHE A 1 135 ? -4.232 -1.214 23.394 1.00 95.50 135 PHE A CA 1
ATOM 1063 C C . PHE A 1 135 ? -5.593 -0.821 23.972 1.00 95.50 135 PHE A C 1
ATOM 1065 O O . PHE A 1 135 ? -5.689 -0.449 25.143 1.00 95.50 135 PHE A O 1
ATOM 1072 N N . ALA A 1 136 ? -6.665 -0.946 23.186 1.00 93.69 136 ALA A N 1
ATOM 1073 C CA . ALA A 1 136 ? -8.013 -0.659 23.664 1.00 93.69 136 ALA A CA 1
ATOM 1074 C C . ALA A 1 136 ? -8.485 -1.635 24.754 1.00 93.69 136 ALA A C 1
ATOM 1076 O O . ALA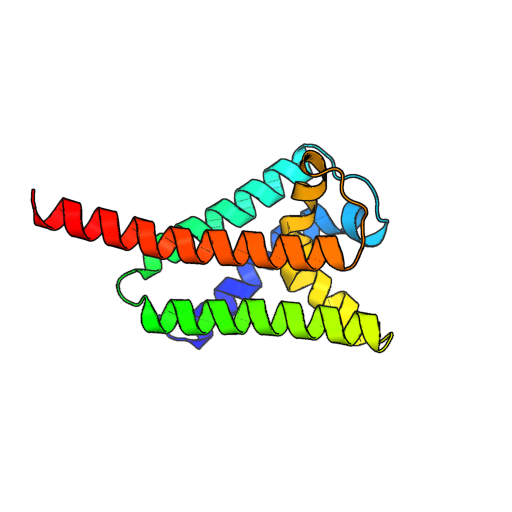 A 1 136 ? -9.229 -1.233 25.647 1.00 93.69 136 ALA A O 1
ATOM 1077 N N . VAL A 1 137 ? -8.066 -2.904 24.698 1.00 94.00 137 VAL A N 1
ATOM 1078 C CA . VAL A 1 137 ? -8.362 -3.897 25.744 1.00 94.00 137 VAL A CA 1
ATOM 1079 C C . VAL A 1 137 ? -7.580 -3.594 27.019 1.00 94.00 137 VAL A C 1
ATOM 1081 O O . VAL A 1 137 ? -8.173 -3.608 28.095 1.00 94.00 137 VAL A O 1
ATOM 1084 N N . ILE A 1 138 ? -6.286 -3.283 26.904 1.00 94.19 138 ILE A N 1
ATOM 1085 C CA . ILE A 1 138 ? -5.429 -2.943 28.051 1.00 94.19 138 ILE A CA 1
ATOM 1086 C C . ILE A 1 138 ? -5.989 -1.721 28.785 1.00 94.19 138 ILE A C 1
ATOM 1088 O O . ILE A 1 138 ? -6.176 -1.768 29.996 1.00 94.19 138 ILE A O 1
ATOM 1092 N N . ARG A 1 139 ? -6.362 -0.666 28.049 1.00 92.00 139 ARG A N 1
ATOM 1093 C CA . ARG A 1 139 ? -6.921 0.564 28.629 1.00 92.00 139 ARG A CA 1
ATOM 1094 C C . ARG A 1 139 ? -8.232 0.355 29.393 1.00 92.00 139 ARG A C 1
ATOM 1096 O O . ARG A 1 139 ? -8.523 1.136 30.279 1.00 92.00 139 ARG A O 1
ATOM 1103 N N . LYS A 1 140 ? -9.037 -0.656 29.050 1.00 88.25 140 LYS A N 1
ATOM 1104 C CA . LYS A 1 140 ? -10.288 -0.960 29.773 1.00 88.25 140 LYS A CA 1
ATOM 1105 C C . LYS A 1 140 ? -10.069 -1.709 31.090 1.00 88.25 140 LYS A C 1
ATOM 1107 O O . LYS A 1 140 ? -11.024 -1.873 31.840 1.00 88.25 140 LYS A O 1
ATOM 1112 N N . ARG A 1 141 ? -8.867 -2.248 31.310 1.00 82.12 141 ARG A N 1
ATOM 1113 C CA . ARG A 1 141 ? -8.502 -3.010 32.514 1.00 82.12 141 ARG A CA 1
ATOM 1114 C C . ARG A 1 141 ? -7.754 -2.166 33.552 1.00 82.12 141 ARG A C 1
ATOM 1116 O O . ARG A 1 141 ? -7.550 -2.661 34.653 1.00 82.12 141 ARG A O 1
ATOM 1123 N N . LEU A 1 142 ? -7.326 -0.961 33.172 1.00 73.69 142 LEU A N 1
ATOM 1124 C CA . LEU A 1 142 ? -6.743 0.064 34.039 1.00 73.69 142 LEU A CA 1
ATOM 1125 C C . LEU A 1 142 ? -7.844 1.025 34.487 1.00 73.69 142 LEU A C 1
ATOM 1127 O O . LEU A 1 142 ? -7.790 1.449 35.657 1.00 73.69 142 LEU A O 1
#